Protein AF-I1CLX2-F1 (afdb_monomer)

Mean predicted aligned error: 8.9 Å

Sequence (118 aa):
MAQIKAAEMKSLGKEVTKYSKRTIKITREHTEECKRLLTAMGIPYLEAPSEAEAQCAELAKEGKVFAAASEDMDTLVFKTPILLRHLTFSGSRIHEIHLDKLLNGLGLDMIQVGLQWR

pLDDT: mean 85.69, std 12.63, range [39.97, 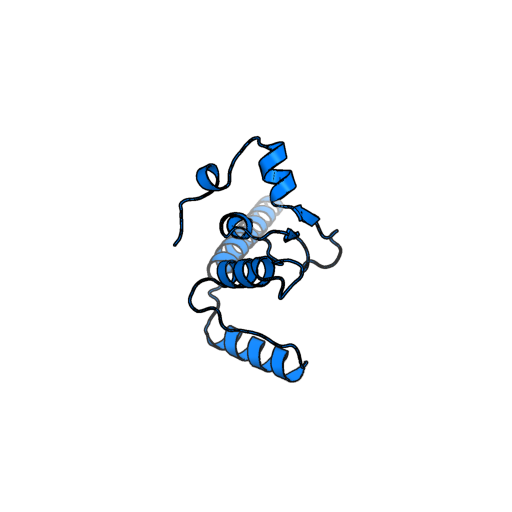97.44]

Solvent-accessible surface area (backbone atoms only — not comparable to full-atom values): 7052 Å² total; per-residue (Å²): 113,73,68,58,54,53,50,50,52,53,50,50,52,51,50,54,52,58,55,52,64,71,65,68,70,91,51,72,65,60,53,54,52,51,53,53,50,34,55,76,72,70,48,89,84,82,84,52,95,73,53,60,50,52,46,38,9,47,38,23,63,72,63,77,38,89,53,27,77,48,85,62,69,64,34,52,63,54,55,18,55,29,39,32,27,46,78,90,44,88,92,52,77,68,44,81,46,46,41,66,62,51,29,64,74,69,74,50,55,67,76,80,73,35,77,88,83,125

Foldseek 3Di:
DVVVVVVVVVVVVVVVVVVVVVVDDDDVVNVVVVVVVCVVVVHDDDDDPPDPLLVQQVCQVVVVDVFDEDQDPCSVLSVRQWYWYPPVPPPDDIDIDGSVCVCVVVVHDSVVVYPPDD

InterPro domains:
  IPR006084 XPG/Rad2 endonuclease [PR00853] (38-55)
  IPR006084 XPG/Rad2 endonuclease [PR00853] (59-79)
  IPR006084 XPG/Rad2 endonuclease [PTHR11081] (13-110)
  IPR006086 XPG-I domain [PF00867] (42-111)
  IPR006086 XPG-I domain [SM00484] (39-108)
  IPR019974 XPG conserved site [PS00842] (42-56)
  IPR029060 PIN-like domain superfamily [SSF88723] (5-106)

Structure (mmCIF, N/CA/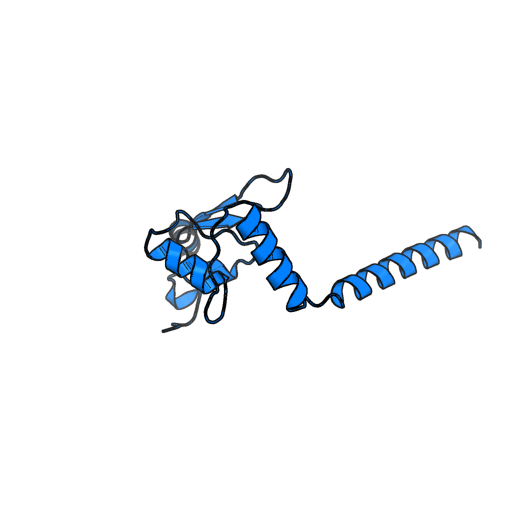C/O backbone):
data_AF-I1CLX2-F1
#
_entry.id   AF-I1CLX2-F1
#
loop_
_atom_site.group_PDB
_atom_site.id
_atom_site.type_symbol
_atom_site.label_atom_id
_atom_site.label_alt_id
_atom_site.label_comp_id
_atom_site.label_asym_id
_atom_site.label_entity_id
_atom_site.label_seq_id
_atom_site.pdbx_PDB_ins_code
_atom_site.Cartn_x
_atom_site.Cartn_y
_atom_site.Cartn_z
_atom_site.occupancy
_atom_site.B_iso_or_equiv
_atom_site.auth_seq_id
_atom_site.auth_comp_id
_atom_site.auth_asym_id
_atom_site.auth_atom_id
_atom_site.pdbx_PDB_model_num
ATOM 1 N N . MET A 1 1 ? 50.959 -8.505 -6.982 1.00 55.53 1 MET A N 1
ATOM 2 C CA . MET A 1 1 ? 50.589 -7.618 -8.113 1.00 55.53 1 MET A CA 1
ATOM 3 C C . MET A 1 1 ? 49.291 -8.044 -8.809 1.00 55.53 1 MET A C 1
ATOM 5 O O . MET A 1 1 ? 48.361 -7.252 -8.820 1.00 55.53 1 MET A O 1
ATOM 9 N N . ALA A 1 2 ? 49.166 -9.270 -9.341 1.00 61.06 2 ALA A N 1
ATOM 10 C CA . ALA A 1 2 ? 47.966 -9.693 -10.090 1.00 61.06 2 ALA A CA 1
ATOM 11 C C . ALA A 1 2 ? 46.667 -9.770 -9.252 1.00 61.06 2 ALA A C 1
ATOM 13 O O . ALA A 1 2 ? 45.610 -9.354 -9.716 1.00 61.06 2 ALA A O 1
ATOM 14 N N . GLN A 1 3 ? 46.740 -10.234 -7.999 1.00 56.97 3 GLN A N 1
ATOM 15 C CA . GLN A 1 3 ? 45.561 -10.339 -7.124 1.00 56.97 3 GLN A CA 1
ATOM 16 C C . GLN A 1 3 ? 45.015 -8.980 -6.650 1.00 56.97 3 GLN A C 1
ATOM 18 O O . GLN A 1 3 ? 43.808 -8.838 -6.484 1.00 56.97 3 GLN A O 1
ATOM 23 N N . ILE A 1 4 ? 45.880 -7.969 -6.497 1.00 64.62 4 ILE A N 1
ATOM 24 C CA . ILE A 1 4 ? 45.478 -6.612 -6.085 1.00 64.62 4 ILE A CA 1
ATOM 25 C C . ILE A 1 4 ? 44.681 -5.940 -7.215 1.00 64.62 4 ILE A C 1
ATOM 27 O O . ILE A 1 4 ? 43.573 -5.467 -6.982 1.00 64.62 4 ILE A O 1
ATOM 31 N N . LYS A 1 5 ? 45.162 -6.042 -8.464 1.00 67.25 5 LYS A N 1
ATOM 32 C CA . LYS A 1 5 ? 44.443 -5.542 -9.650 1.00 67.25 5 LYS A CA 1
ATOM 33 C C . LYS A 1 5 ? 43.085 -6.217 -9.860 1.00 67.25 5 LYS A C 1
ATOM 35 O O . LYS A 1 5 ? 42.119 -5.555 -10.225 1.00 67.25 5 LYS A O 1
ATOM 40 N N 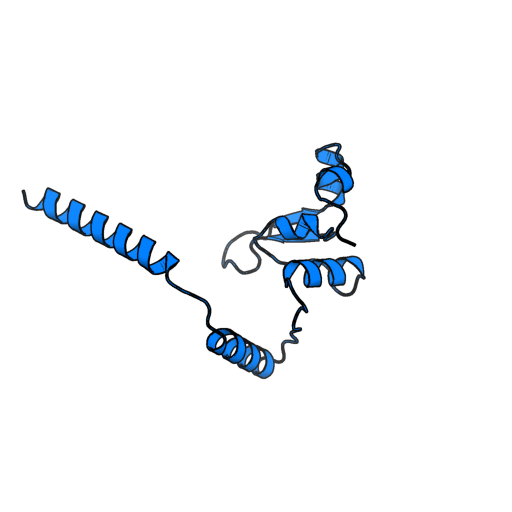. ALA A 1 6 ? 42.984 -7.526 -9.622 1.00 68.44 6 ALA A N 1
ATOM 41 C CA . ALA A 1 6 ? 41.716 -8.247 -9.750 1.00 68.44 6 ALA A CA 1
ATOM 42 C C . ALA A 1 6 ? 40.686 -7.815 -8.687 1.00 68.44 6 ALA A C 1
ATOM 44 O O . ALA A 1 6 ? 39.496 -7.706 -8.988 1.00 68.44 6 ALA A O 1
ATOM 45 N N . ALA A 1 7 ? 41.135 -7.542 -7.457 1.00 69.94 7 ALA A N 1
ATOM 46 C CA . ALA A 1 7 ? 40.279 -7.044 -6.384 1.00 69.94 7 ALA A CA 1
ATOM 47 C C . ALA A 1 7 ? 39.791 -5.610 -6.654 1.00 69.94 7 ALA A C 1
ATOM 49 O O . ALA A 1 7 ? 38.597 -5.341 -6.510 1.00 69.94 7 ALA A O 1
ATOM 50 N N . GLU A 1 8 ? 40.673 -4.724 -7.123 1.00 69.00 8 GLU A N 1
ATOM 51 C CA . GLU A 1 8 ? 40.318 -3.355 -7.526 1.00 69.00 8 GLU A CA 1
ATOM 52 C C . GLU A 1 8 ? 39.325 -3.346 -8.690 1.00 69.00 8 GLU A C 1
ATOM 54 O O . GLU A 1 8 ? 38.310 -2.657 -8.624 1.00 69.00 8 GLU A O 1
ATOM 59 N N . MET A 1 9 ? 39.537 -4.176 -9.715 1.00 68.19 9 MET A N 1
ATOM 60 C CA . MET A 1 9 ? 38.641 -4.247 -10.875 1.00 68.19 9 MET A CA 1
ATOM 61 C C . MET A 1 9 ? 37.256 -4.802 -10.507 1.00 68.19 9 MET A C 1
ATOM 63 O O . MET A 1 9 ? 36.234 -4.334 -11.011 1.00 68.19 9 MET A O 1
ATOM 67 N N . LYS A 1 10 ? 37.196 -5.748 -9.559 1.00 70.12 10 LYS A N 1
ATOM 68 C CA . LYS A 1 10 ? 35.933 -6.256 -9.001 1.00 70.12 10 LYS A CA 1
ATOM 69 C C . LYS A 1 10 ? 35.227 -5.211 -8.131 1.00 70.12 10 LYS A C 1
ATOM 71 O O . LYS A 1 10 ? 33.998 -5.151 -8.142 1.00 70.12 10 LYS A O 1
ATOM 76 N N . SER A 1 11 ? 35.979 -4.397 -7.390 1.00 73.69 11 SER A N 1
ATOM 77 C CA . SER A 1 11 ? 35.439 -3.279 -6.609 1.00 73.69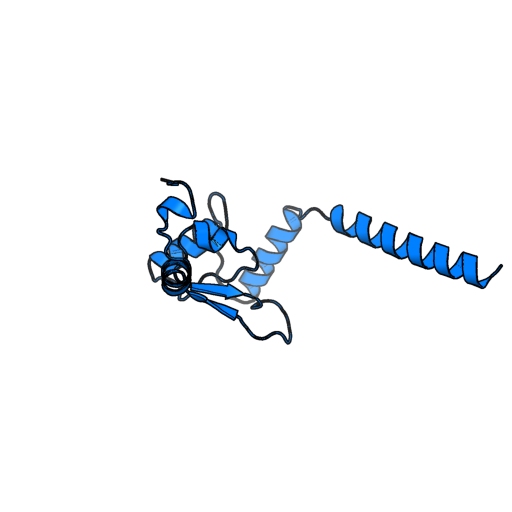 11 SER A CA 1
ATOM 78 C C . SER A 1 11 ? 34.859 -2.198 -7.522 1.00 73.69 11 SER A C 1
ATOM 80 O O . SER A 1 11 ? 33.702 -1.817 -7.361 1.00 73.69 11 SER A O 1
ATOM 82 N N . LEU A 1 12 ? 35.602 -1.804 -8.557 1.00 76.94 12 LEU A N 1
ATOM 83 C CA . LEU A 1 12 ? 35.172 -0.816 -9.543 1.00 76.94 12 LEU A CA 1
ATOM 84 C C . LEU A 1 12 ? 33.925 -1.289 -10.307 1.00 76.94 12 LEU A C 1
ATOM 86 O O . LEU A 1 12 ? 32.973 -0.534 -10.469 1.00 76.94 12 LEU A O 1
ATOM 90 N N . GLY A 1 13 ? 33.864 -2.570 -10.690 1.00 75.25 13 GLY A N 1
ATOM 91 C CA . GLY A 1 13 ? 32.671 -3.161 -11.306 1.00 75.25 13 GLY A CA 1
ATOM 92 C C . GLY A 1 13 ? 31.431 -3.133 -10.400 1.00 75.25 13 GLY A C 1
ATOM 93 O O . GLY A 1 13 ? 30.321 -2.869 -10.871 1.00 75.25 13 GLY A O 1
ATOM 94 N N . LYS A 1 14 ? 31.601 -3.343 -9.086 1.00 74.44 14 LYS A N 1
ATOM 95 C CA . LYS A 1 14 ? 30.510 -3.200 -8.105 1.00 74.44 14 LYS A CA 1
ATOM 96 C C . LYS A 1 14 ? 30.049 -1.751 -7.978 1.00 74.44 14 LYS A C 1
ATOM 98 O O . LYS A 1 14 ? 28.844 -1.514 -7.901 1.00 74.44 14 LYS A O 1
ATOM 103 N N . GLU A 1 15 ? 30.973 -0.796 -7.974 1.00 76.94 15 GLU A N 1
ATOM 104 C CA . GLU A 1 15 ? 30.642 0.628 -7.926 1.00 76.94 15 GLU A CA 1
ATOM 105 C C . GLU A 1 15 ? 29.908 1.079 -9.188 1.00 76.94 15 GLU A C 1
ATOM 107 O O . GLU A 1 15 ? 28.824 1.647 -9.081 1.00 76.94 15 GLU A O 1
ATOM 112 N N . VAL A 1 16 ? 30.403 0.730 -10.377 1.00 78.75 16 VAL A N 1
ATOM 113 C CA . VAL A 1 16 ? 29.736 1.028 -11.656 1.00 78.75 16 VAL A CA 1
ATOM 114 C C . VAL A 1 16 ? 28.321 0.447 -11.689 1.00 78.75 16 VAL A C 1
ATOM 116 O O . VAL A 1 16 ? 27.375 1.146 -12.048 1.00 78.75 16 VAL A O 1
ATOM 119 N N . THR A 1 17 ? 28.137 -0.793 -11.228 1.00 72.88 17 THR A N 1
ATOM 120 C CA . THR A 1 17 ? 26.804 -1.414 -11.137 1.00 72.88 17 THR A CA 1
ATOM 121 C C . THR A 1 17 ? 25.901 -0.676 -10.140 1.00 72.88 17 THR A C 1
ATOM 123 O O . THR A 1 17 ? 24.716 -0.470 -10.401 1.00 72.88 17 THR A O 1
ATOM 126 N N . LYS A 1 18 ? 26.444 -0.245 -8.995 1.00 73.38 18 LYS A N 1
ATOM 127 C CA . LYS A 1 18 ? 25.714 0.521 -7.975 1.00 73.38 18 LYS A CA 1
ATOM 128 C C . LYS A 1 18 ? 25.264 1.883 -8.503 1.00 73.38 18 LYS A C 1
ATOM 130 O O . LYS A 1 18 ? 24.129 2.278 -8.244 1.00 73.38 18 LYS A O 1
ATOM 135 N N . TYR A 1 19 ? 26.121 2.582 -9.244 1.00 72.81 19 TYR A N 1
ATOM 136 C CA . TYR A 1 19 ? 25.773 3.861 -9.862 1.00 72.81 19 TYR A CA 1
ATOM 137 C C . TYR A 1 19 ? 24.783 3.675 -11.014 1.00 72.81 19 TYR A C 1
ATOM 139 O O . TYR A 1 19 ? 23.805 4.411 -11.081 1.00 72.81 19 TYR A O 1
ATOM 147 N N . SER A 1 20 ? 24.949 2.636 -11.835 1.00 71.25 20 SER A N 1
ATOM 148 C CA . SER A 1 20 ? 24.034 2.323 -12.939 1.00 71.25 20 SER A CA 1
ATOM 149 C C . SER A 1 20 ? 22.605 2.038 -12.455 1.00 71.25 20 SER A C 1
ATOM 151 O O . SER A 1 20 ? 21.653 2.574 -13.018 1.00 71.25 20 SER A O 1
ATOM 153 N N . LYS A 1 21 ? 22.434 1.306 -11.343 1.00 71.00 21 LYS A N 1
ATOM 154 C CA . LYS A 1 21 ? 21.109 1.070 -10.734 1.00 71.00 21 LYS A CA 1
ATOM 155 C C . LYS A 1 21 ? 20.395 2.353 -10.298 1.00 71.00 21 LYS A C 1
ATOM 157 O O . LYS A 1 21 ? 19.173 2.397 -10.334 1.00 71.00 21 LYS A O 1
ATOM 162 N N . ARG A 1 22 ? 21.136 3.395 -9.907 1.00 70.62 22 ARG A N 1
ATOM 163 C CA . ARG A 1 22 ? 20.568 4.704 -9.527 1.00 70.62 22 ARG A CA 1
ATOM 164 C C . ARG A 1 22 ? 20.139 5.542 -10.734 1.00 70.62 22 ARG A C 1
ATOM 166 O O . ARG A 1 22 ? 19.427 6.524 -10.563 1.00 70.62 22 ARG A O 1
ATOM 173 N N . THR A 1 23 ? 20.585 5.184 -11.936 1.00 71.06 23 THR A N 1
ATOM 174 C CA . THR A 1 23 ? 20.272 5.902 -13.180 1.00 71.06 23 THR A CA 1
ATOM 175 C C . THR A 1 23 ? 19.006 5.378 -13.857 1.00 71.06 23 THR A C 1
ATOM 177 O O . THR A 1 23 ? 18.471 6.046 -14.740 1.00 71.06 23 THR A O 1
ATOM 180 N N . ILE A 1 24 ? 18.503 4.210 -13.449 1.00 74.56 24 ILE A N 1
ATOM 181 C CA . ILE A 1 24 ? 17.293 3.626 -14.029 1.00 74.56 24 ILE A CA 1
ATOM 182 C C . ILE A 1 24 ? 16.099 4.494 -13.630 1.00 74.56 24 ILE A C 1
ATOM 184 O O . ILE A 1 24 ? 15.667 4.498 -12.480 1.00 74.56 24 ILE A O 1
ATOM 188 N N . LYS A 1 25 ? 15.573 5.243 -14.599 1.00 78.12 25 LYS A N 1
ATOM 189 C CA . LYS A 1 25 ? 14.317 5.977 -14.468 1.00 78.12 25 LYS A CA 1
ATOM 190 C C . LYS A 1 25 ? 13.201 5.128 -15.053 1.00 78.12 25 LYS A C 1
ATOM 192 O O . LYS A 1 25 ? 13.320 4.630 -16.171 1.00 78.12 25 LYS A O 1
ATOM 197 N N . ILE A 1 26 ? 12.115 4.985 -14.307 1.00 82.25 26 ILE A N 1
ATOM 198 C CA . ILE A 1 26 ? 10.894 4.375 -14.826 1.00 82.25 26 ILE A CA 1
ATOM 199 C C . ILE A 1 26 ? 10.318 5.337 -15.870 1.00 82.25 26 ILE A C 1
ATOM 201 O O . ILE A 1 26 ? 10.044 6.499 -15.569 1.00 82.25 26 ILE A O 1
ATOM 205 N N . THR A 1 27 ? 10.206 4.878 -17.115 1.00 90.25 27 THR A N 1
ATOM 206 C CA . THR A 1 27 ? 9.602 5.636 -18.212 1.00 90.25 27 THR A CA 1
ATOM 207 C C . THR A 1 27 ? 8.096 5.395 -18.247 1.00 90.25 27 THR A C 1
ATOM 209 O O . THR A 1 27 ? 7.585 4.432 -17.673 1.00 90.25 27 THR A O 1
ATOM 212 N N . ARG A 1 28 ? 7.367 6.263 -18.957 1.00 90.25 28 ARG A N 1
ATOM 213 C CA . ARG A 1 28 ? 5.922 6.083 -19.171 1.00 90.25 28 ARG A CA 1
ATOM 214 C C . ARG A 1 28 ? 5.613 4.790 -19.929 1.00 90.25 28 ARG A C 1
ATOM 216 O O . ARG A 1 28 ? 4.593 4.171 -19.666 1.00 90.25 28 ARG A O 1
ATOM 223 N N . GLU A 1 29 ? 6.501 4.375 -20.829 1.00 93.62 29 GLU A N 1
ATOM 224 C CA . GLU A 1 29 ? 6.364 3.142 -21.609 1.00 93.62 29 GLU A CA 1
ATOM 225 C C . GLU A 1 29 ? 6.303 1.908 -20.706 1.00 93.62 29 GLU A C 1
ATOM 227 O O . GLU A 1 29 ? 5.383 1.110 -20.859 1.00 93.62 29 GLU A O 1
ATOM 232 N N . HIS A 1 30 ? 7.184 1.807 -19.700 1.00 92.38 30 HIS A N 1
ATOM 233 C CA . HIS A 1 30 ? 7.141 0.704 -18.732 1.00 92.38 30 HIS A CA 1
ATOM 234 C C . HIS A 1 30 ? 5.789 0.630 -18.009 1.00 92.38 30 HIS A C 1
ATOM 236 O O . HIS A 1 30 ? 5.236 -0.452 -17.824 1.00 92.38 30 HIS A O 1
ATOM 242 N N . THR A 1 31 ? 5.231 1.779 -17.617 1.00 91.38 31 THR A N 1
ATOM 243 C CA . THR A 1 31 ? 3.921 1.832 -16.958 1.00 91.38 31 THR A CA 1
ATOM 244 C C . THR A 1 31 ? 2.809 1.332 -17.880 1.00 91.38 31 THR A C 1
ATOM 246 O O . THR A 1 31 ? 1.971 0.538 -17.455 1.00 91.38 31 THR A O 1
ATOM 249 N N . GLU A 1 32 ? 2.803 1.754 -19.145 1.00 95.00 32 GLU A N 1
ATOM 250 C CA . GLU A 1 32 ? 1.793 1.327 -20.120 1.00 95.00 32 GLU A CA 1
ATOM 251 C C . GLU A 1 32 ? 1.913 -0.162 -20.476 1.00 95.00 32 GLU A C 1
ATOM 253 O O . GLU A 1 32 ? 0.902 -0.852 -20.616 1.00 95.00 32 GLU A O 1
ATOM 258 N N . GLU A 1 33 ? 3.130 -0.696 -20.566 1.00 95.81 33 GLU A N 1
ATOM 259 C CA . GLU A 1 33 ? 3.364 -2.131 -20.752 1.00 95.81 33 GLU A CA 1
ATOM 260 C C . GLU A 1 33 ? 2.845 -2.951 -19.566 1.00 95.81 33 GLU A C 1
ATOM 262 O O . GLU A 1 33 ? 2.129 -3.936 -19.768 1.00 95.81 33 GLU A O 1
ATOM 267 N N . CYS A 1 34 ? 3.111 -2.510 -18.332 1.00 94.56 34 CYS A N 1
ATOM 268 C CA . CYS A 1 34 ? 2.569 -3.138 -17.128 1.00 94.56 34 CYS A CA 1
ATOM 269 C C . CYS A 1 34 ? 1.033 -3.122 -17.114 1.00 94.56 34 CYS A C 1
ATOM 271 O O . CYS A 1 34 ? 0.418 -4.148 -16.828 1.00 94.56 34 CYS A O 1
ATOM 273 N N . LYS A 1 35 ? 0.391 -2.004 -17.478 1.00 95.31 35 LYS A N 1
ATOM 274 C CA . LYS A 1 35 ? -1.080 -1.919 -17.574 1.00 95.31 35 LYS A CA 1
ATOM 275 C C . LYS A 1 35 ? -1.651 -2.892 -18.606 1.00 95.31 35 LYS A C 1
ATOM 277 O O . LYS A 1 35 ? -2.644 -3.570 -18.332 1.00 95.31 35 LYS A O 1
ATOM 282 N N . ARG A 1 36 ? -1.018 -3.007 -19.780 1.00 96.75 36 ARG A N 1
ATOM 283 C CA . ARG A 1 36 ? -1.419 -3.982 -20.811 1.00 96.75 36 ARG A CA 1
ATOM 284 C C . ARG A 1 36 ? -1.296 -5.414 -20.304 1.00 96.75 36 ARG A C 1
ATOM 286 O O . ARG A 1 36 ? -2.211 -6.205 -20.520 1.00 96.75 36 ARG A O 1
ATOM 293 N N . LEU A 1 37 ? -0.207 -5.733 -19.606 1.00 97.19 37 LEU A N 1
ATOM 294 C CA . LEU A 1 37 ? -0.004 -7.049 -19.005 1.00 97.19 37 LEU A CA 1
ATOM 295 C C . LEU A 1 37 ? -1.084 -7.362 -17.961 1.00 97.19 37 LEU A C 1
ATOM 297 O O . LEU A 1 37 ? -1.709 -8.417 -18.037 1.00 97.19 37 LEU A O 1
ATOM 301 N N . LEU A 1 38 ? -1.353 -6.438 -17.036 1.00 96.62 38 LEU A N 1
ATOM 302 C CA . LEU A 1 38 ? -2.399 -6.601 -16.019 1.00 96.62 38 LEU A CA 1
ATOM 303 C C . LEU A 1 38 ? -3.779 -6.808 -16.655 1.00 96.62 38 LEU A C 1
ATOM 305 O O . LEU A 1 38 ? -4.513 -7.708 -16.249 1.00 96.62 38 LEU A O 1
ATOM 309 N N . THR A 1 39 ? -4.085 -6.050 -17.712 1.00 96.75 39 THR A N 1
ATOM 310 C CA . THR A 1 39 ? -5.321 -6.210 -18.495 1.00 96.75 39 THR A CA 1
ATOM 311 C C . THR A 1 39 ? -5.414 -7.605 -19.112 1.00 96.75 39 THR A C 1
ATOM 313 O O . THR A 1 39 ? -6.449 -8.258 -19.001 1.00 96.75 39 THR A 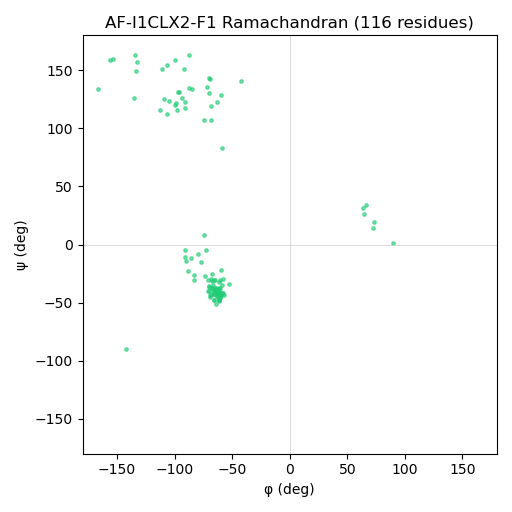O 1
ATOM 316 N N . ALA A 1 40 ? -4.332 -8.096 -19.724 1.00 97.44 40 ALA A N 1
ATOM 317 C CA . ALA A 1 40 ? -4.287 -9.432 -20.318 1.00 97.44 40 ALA A CA 1
ATOM 318 C C . ALA A 1 40 ? -4.427 -10.556 -19.274 1.00 97.44 40 ALA A C 1
ATOM 320 O O . ALA A 1 40 ? -4.985 -11.608 -19.575 1.00 97.44 40 ALA A O 1
ATOM 321 N N . MET A 1 41 ? -3.956 -10.327 -18.044 1.00 97.31 41 MET A N 1
ATOM 322 C CA . MET A 1 41 ? -4.114 -11.248 -16.912 1.00 97.31 41 MET A CA 1
ATOM 323 C C . MET A 1 41 ? -5.496 -11.161 -16.241 1.00 97.31 41 MET A C 1
ATOM 325 O O . MET A 1 41 ? -5.791 -11.975 -15.367 1.00 97.31 41 MET A O 1
ATOM 329 N N . GLY A 1 42 ? -6.336 -10.188 -16.613 1.00 96.69 42 GLY A N 1
ATOM 330 C CA . GLY A 1 42 ? -7.637 -9.946 -15.982 1.00 96.69 42 GLY A CA 1
ATOM 331 C C . GLY A 1 42 ? -7.550 -9.328 -14.582 1.00 96.69 42 GLY A C 1
ATOM 332 O O . GLY A 1 42 ? -8.508 -9.418 -13.816 1.00 96.69 42 GLY A O 1
ATOM 333 N N . ILE A 1 43 ? -6.413 -8.718 -14.229 1.00 95.94 43 ILE A N 1
ATOM 334 C CA . ILE A 1 43 ? -6.201 -8.081 -12.926 1.00 95.94 43 ILE A CA 1
ATOM 335 C C . ILE A 1 43 ? -6.621 -6.607 -13.022 1.00 95.94 43 ILE A C 1
ATOM 337 O O . ILE A 1 43 ? -6.068 -5.872 -13.846 1.00 95.94 43 ILE A O 1
ATOM 341 N N . PRO A 1 44 ? -7.569 -6.143 -12.188 1.00 94.88 44 PRO A N 1
ATOM 342 C CA . PRO A 1 44 ? -7.970 -4.746 -12.182 1.00 94.88 44 PRO A CA 1
ATOM 343 C C . PRO A 1 44 ? -6.850 -3.864 -11.624 1.00 94.88 44 PRO A C 1
ATOM 345 O O . PRO A 1 44 ? -6.173 -4.218 -10.659 1.00 94.88 44 PRO A O 1
ATOM 348 N N . TYR A 1 45 ? -6.698 -2.681 -12.206 1.00 94.69 45 TYR A N 1
ATOM 349 C CA . TYR A 1 45 ? -5.824 -1.629 -11.702 1.00 94.69 45 TYR A CA 1
ATOM 350 C C . TYR A 1 45 ? -6.562 -0.292 -11.723 1.00 94.69 45 TYR A C 1
ATOM 352 O O . TYR A 1 45 ? -7.586 -0.133 -12.389 1.00 94.69 45 TYR A O 1
ATOM 360 N N . LEU A 1 46 ? -6.027 0.673 -10.985 1.00 93.81 46 LEU A N 1
ATOM 361 C CA . LEU A 1 46 ? -6.540 2.034 -10.904 1.00 93.81 46 LEU A CA 1
ATOM 362 C C . LEU A 1 46 ? -5.389 3.024 -11.040 1.00 93.81 46 LEU A C 1
ATOM 364 O O . LEU A 1 46 ? -4.260 2.736 -10.644 1.00 93.81 46 LEU A O 1
ATOM 368 N N . GLU A 1 47 ? -5.681 4.189 -11.601 1.00 93.19 47 GLU A N 1
ATOM 369 C CA . GLU A 1 47 ? -4.730 5.292 -11.679 1.00 93.19 47 GLU A CA 1
ATOM 370 C C . GLU A 1 47 ? -5.013 6.263 -10.537 1.00 93.19 47 GLU A C 1
ATOM 372 O O . GLU A 1 47 ? -6.092 6.850 -10.459 1.00 93.19 47 GLU A O 1
ATOM 377 N N . ALA A 1 48 ? -4.053 6.396 -9.622 1.00 93.06 48 ALA A N 1
ATOM 378 C CA . ALA A 1 48 ? -4.148 7.362 -8.541 1.00 93.06 48 ALA A CA 1
ATOM 379 C C . ALA A 1 48 ? -4.007 8.794 -9.097 1.00 93.06 48 ALA A C 1
ATOM 381 O O . ALA A 1 48 ? -3.195 9.017 -9.997 1.00 93.06 48 ALA A O 1
ATOM 382 N N . PRO A 1 49 ? -4.741 9.781 -8.552 1.00 91.19 49 PRO A N 1
ATOM 383 C CA . PRO A 1 49 ? -4.644 11.172 -8.999 1.00 91.19 49 PRO A CA 1
ATOM 384 C C . PRO A 1 49 ? -3.289 11.817 -8.671 1.00 91.19 49 PRO A C 1
ATOM 386 O O . PRO A 1 49 ? -2.884 12.762 -9.343 1.00 91.19 49 PRO A O 1
ATOM 389 N N . SER A 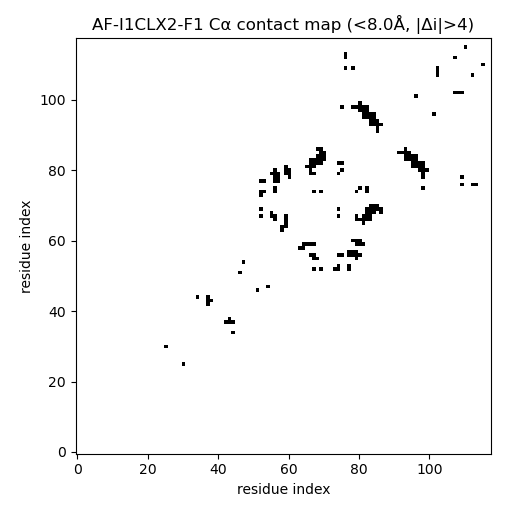1 50 ? -2.598 11.322 -7.638 1.00 91.00 50 SER A N 1
ATOM 390 C CA . SER A 1 50 ? -1.272 11.792 -7.233 1.00 91.00 50 SER A CA 1
ATOM 391 C C . SER A 1 50 ? -0.411 10.615 -6.774 1.00 91.00 50 SER A C 1
ATOM 393 O O . SER A 1 50 ? 0.248 9.978 -7.592 1.00 91.00 50 SER A O 1
ATOM 395 N N . GLU A 1 51 ? -0.453 10.270 -5.486 1.00 91.25 51 GLU A N 1
ATOM 396 C CA . GLU A 1 51 ? 0.370 9.202 -4.920 1.00 91.25 51 GLU A CA 1
ATOM 397 C C . GLU A 1 51 ? -0.410 7.891 -4.823 1.00 91.25 51 GLU A C 1
ATOM 399 O O . GLU A 1 51 ? -1.536 7.846 -4.319 1.00 91.25 51 GLU A O 1
ATOM 404 N N . ALA A 1 52 ? 0.201 6.804 -5.300 1.00 92.56 52 ALA A N 1
ATOM 405 C CA . ALA A 1 52 ? -0.415 5.481 -5.278 1.00 92.56 52 ALA A CA 1
ATOM 406 C C . ALA A 1 52 ? -0.662 4.987 -3.845 1.00 92.56 52 ALA A C 1
ATOM 408 O O . ALA A 1 52 ? -1.706 4.400 -3.568 1.00 92.56 52 ALA A O 1
ATOM 409 N N . GLU A 1 53 ? 0.256 5.272 -2.921 1.00 91.75 53 GLU A N 1
ATOM 410 C CA . GLU A 1 53 ? 0.138 4.853 -1.523 1.00 91.75 53 GLU A CA 1
ATOM 411 C C . GLU A 1 53 ? -1.027 5.518 -0.800 1.00 91.75 53 GLU A C 1
ATOM 413 O O . GLU A 1 53 ? -1.793 4.845 -0.110 1.00 91.75 53 GLU A O 1
ATOM 418 N N . ALA A 1 54 ? -1.208 6.821 -1.023 1.00 92.75 54 ALA A N 1
ATOM 419 C CA . ALA A 1 54 ? -2.338 7.570 -0.494 1.00 92.75 54 ALA A CA 1
ATOM 420 C C . ALA A 1 54 ? -3.668 6.985 -0.989 1.00 92.75 54 ALA A C 1
ATOM 422 O O . ALA A 1 54 ? -4.596 6.785 -0.204 1.00 92.75 54 ALA A O 1
ATOM 423 N N . GLN A 1 55 ? -3.742 6.640 -2.277 1.00 94.88 55 GLN A N 1
ATOM 424 C CA . GLN A 1 55 ? -4.931 6.028 -2.864 1.00 94.88 55 GLN A CA 1
ATOM 425 C C . GLN A 1 55 ? -5.203 4.626 -2.294 1.00 94.88 55 GLN A C 1
ATOM 427 O O . GLN A 1 55 ? -6.350 4.305 -1.982 1.00 94.88 55 GLN A O 1
ATOM 432 N N . CYS A 1 56 ? -4.173 3.793 -2.123 1.00 94.44 56 CYS A N 1
ATOM 433 C CA . CYS A 1 56 ? -4.300 2.473 -1.496 1.00 94.44 56 CYS A CA 1
ATOM 434 C C . CYS A 1 56 ? -4.746 2.573 -0.030 1.00 94.44 56 CYS A C 1
ATOM 436 O O . CYS A 1 56 ? -5.613 1.811 0.401 1.00 94.44 56 CYS A O 1
ATOM 438 N N . ALA A 1 57 ? -4.196 3.529 0.722 1.00 93.94 57 ALA A N 1
ATOM 439 C CA . ALA A 1 57 ? -4.596 3.795 2.097 1.00 93.94 57 ALA A CA 1
ATOM 440 C C . ALA A 1 57 ? -6.062 4.245 2.183 1.00 93.94 57 ALA A C 1
ATOM 442 O O . ALA A 1 57 ? -6.787 3.782 3.061 1.00 93.94 57 ALA A O 1
ATOM 443 N N . GLU A 1 58 ? -6.529 5.099 1.265 1.00 94.25 58 GLU A N 1
ATOM 444 C CA . GLU A 1 58 ? -7.938 5.511 1.201 1.00 94.25 58 GLU A CA 1
ATOM 445 C C . GLU A 1 58 ? -8.875 4.328 0.958 1.00 94.25 58 GLU A C 1
ATOM 447 O O . GLU A 1 58 ? -9.825 4.126 1.710 1.00 94.25 58 GLU A O 1
ATOM 452 N N . LEU A 1 59 ? -8.557 3.473 -0.015 1.00 95.25 59 LEU A N 1
ATOM 453 C CA . LEU A 1 59 ? -9.355 2.276 -0.294 1.00 95.25 59 LEU A CA 1
ATOM 454 C C . LEU A 1 59 ? -9.424 1.323 0.907 1.00 95.25 59 LEU A C 1
ATOM 456 O O . LEU A 1 59 ? -10.468 0.708 1.141 1.00 95.25 59 LEU A O 1
ATOM 460 N N . ALA A 1 60 ? -8.329 1.194 1.662 1.00 95.19 60 ALA A N 1
ATOM 461 C CA . ALA A 1 60 ? -8.289 0.373 2.867 1.00 95.19 60 ALA A CA 1
ATOM 462 C C . ALA A 1 60 ? -9.122 0.991 4.005 1.00 95.19 60 ALA A C 1
ATOM 464 O O . ALA A 1 60 ? -9.855 0.276 4.685 1.00 95.19 60 ALA A O 1
ATOM 465 N N . LYS A 1 61 ? -9.079 2.320 4.184 1.00 93.56 61 LYS A N 1
ATOM 466 C CA . LYS A 1 61 ? -9.919 3.040 5.162 1.00 93.56 61 LYS A CA 1
ATOM 467 C C . LYS A 1 61 ? -11.408 2.935 4.842 1.00 93.56 61 LYS A C 1
ATOM 469 O O . LYS A 1 61 ? -12.211 2.754 5.752 1.00 93.56 61 LYS A O 1
ATOM 474 N N . GLU A 1 62 ? -11.772 3.015 3.565 1.00 95.12 62 GLU A N 1
ATOM 475 C CA . GLU A 1 62 ? -13.154 2.849 3.098 1.00 95.12 62 GLU A CA 1
ATOM 476 C C . GLU A 1 62 ? -13.642 1.387 3.157 1.00 95.12 62 GLU A C 1
ATOM 478 O O . GLU A 1 62 ? -14.804 1.114 2.859 1.00 95.12 62 GLU A O 1
ATOM 483 N N . GLY A 1 63 ? -12.775 0.431 3.513 1.00 93.50 63 GLY A N 1
ATOM 484 C CA . GLY A 1 63 ? -13.117 -0.991 3.599 1.00 93.50 63 GLY A CA 1
ATOM 485 C C . GLY A 1 63 ? -13.321 -1.674 2.243 1.00 93.50 63 GLY A C 1
ATOM 486 O O . GLY A 1 63 ? -13.859 -2.779 2.187 1.00 93.50 63 GLY A O 1
ATOM 487 N N . LYS A 1 64 ? -12.895 -1.041 1.141 1.00 95.75 64 LYS A N 1
ATOM 488 C CA . LYS A 1 64 ? -12.943 -1.631 -0.210 1.00 95.75 64 LYS A CA 1
ATOM 489 C C . LYS A 1 64 ? -11.875 -2.705 -0.407 1.00 95.75 64 LYS A C 1
ATOM 491 O O . LYS A 1 64 ? -12.055 -3.607 -1.221 1.00 95.75 64 LYS A O 1
ATOM 496 N N . VAL A 1 65 ? -10.769 -2.602 0.327 1.00 95.69 65 VAL A N 1
ATOM 497 C CA . VAL A 1 65 ? -9.688 -3.594 0.365 1.00 95.69 65 VAL A CA 1
ATOM 498 C C . VAL A 1 65 ? -9.308 -3.898 1.812 1.00 95.69 65 VAL A C 1
ATOM 500 O O . VAL A 1 65 ? -9.534 -3.085 2.703 1.00 95.69 65 VAL A O 1
ATOM 503 N N . PHE A 1 66 ? -8.716 -5.071 2.046 1.00 95.56 66 PHE A N 1
ATOM 504 C CA . PHE A 1 66 ? -8.297 -5.504 3.383 1.00 95.56 66 PHE A CA 1
ATOM 505 C C . PHE A 1 66 ? -7.109 -4.696 3.934 1.00 95.56 66 PHE A C 1
ATOM 507 O O . PHE A 1 66 ? -7.096 -4.334 5.107 1.00 95.56 66 PHE A O 1
ATOM 514 N N . ALA A 1 67 ? -6.105 -4.433 3.095 1.00 95.50 67 ALA A N 1
ATOM 515 C CA . ALA A 1 67 ? -4.862 -3.778 3.482 1.00 95.50 67 ALA A CA 1
ATOM 516 C C . ALA A 1 67 ? -4.195 -3.110 2.273 1.00 95.50 67 ALA A C 1
ATOM 518 O O . ALA A 1 67 ? -4.434 -3.508 1.129 1.00 95.50 67 ALA A O 1
ATOM 519 N N . ALA A 1 68 ? -3.319 -2.140 2.532 1.00 95.38 68 ALA A N 1
ATOM 520 C CA . ALA A 1 68 ? -2.403 -1.615 1.525 1.00 95.38 68 ALA A CA 1
ATOM 521 C C . ALA A 1 68 ? -1.125 -2.465 1.512 1.00 95.38 68 ALA A C 1
ATOM 523 O O . ALA A 1 68 ? -0.583 -2.776 2.571 1.00 95.38 68 ALA A O 1
ATOM 524 N N . ALA A 1 69 ? -0.638 -2.845 0.332 1.00 94.81 69 ALA A N 1
ATOM 525 C CA . ALA A 1 69 ? 0.622 -3.567 0.186 1.00 94.81 69 ALA A CA 1
ATOM 526 C C . ALA A 1 69 ? 1.687 -2.630 -0.387 1.00 94.81 69 ALA A C 1
ATOM 528 O O . ALA A 1 69 ? 1.580 -2.218 -1.541 1.00 94.81 69 ALA A O 1
ATOM 529 N N . SER A 1 70 ? 2.692 -2.301 0.419 1.00 93.44 70 SER A N 1
ATOM 530 C CA . SER A 1 70 ? 3.836 -1.482 0.015 1.00 93.44 70 SER A CA 1
ATOM 531 C C . SER A 1 70 ? 5.056 -1.823 0.863 1.00 93.44 70 SER A C 1
ATOM 533 O O . SER A 1 70 ? 4.938 -2.390 1.950 1.00 93.44 70 SER A O 1
ATOM 535 N N . GLU A 1 71 ? 6.240 -1.493 0.360 1.00 91.62 71 GLU A N 1
ATOM 536 C CA . GLU A 1 71 ? 7.470 -1.531 1.151 1.00 91.62 71 GLU A CA 1
ATOM 537 C C . GLU A 1 71 ? 7.750 -0.229 1.884 1.00 91.62 71 GLU A C 1
ATOM 539 O O .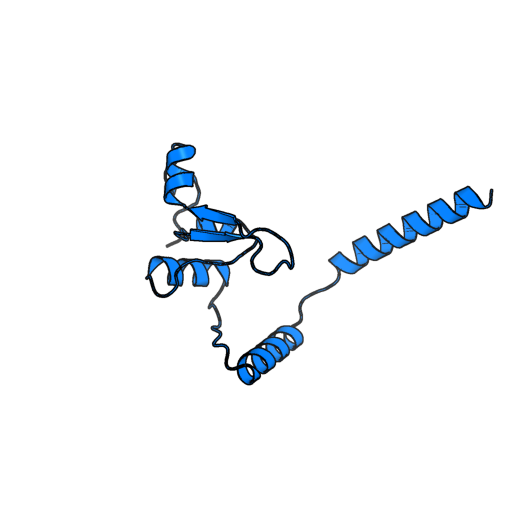 GLU A 1 71 ? 8.472 -0.248 2.889 1.00 91.62 71 GLU A O 1
ATOM 544 N N . ASP A 1 72 ? 7.187 0.871 1.395 1.00 91.12 72 ASP A N 1
ATOM 545 C CA . ASP A 1 72 ? 7.409 2.179 1.970 1.00 91.12 72 ASP A CA 1
ATOM 546 C C . ASP A 1 72 ? 6.435 2.394 3.146 1.00 91.12 72 ASP A C 1
ATOM 548 O O . ASP A 1 72 ? 5.269 1.988 3.149 1.00 91.12 72 ASP A O 1
ATOM 552 N N . MET A 1 73 ? 6.976 2.897 4.260 1.00 88.25 73 MET A N 1
ATOM 553 C CA . MET A 1 73 ? 6.238 3.023 5.527 1.00 88.25 73 MET A CA 1
ATOM 554 C C . MET A 1 73 ? 5.433 4.323 5.622 1.00 88.25 73 MET A C 1
ATOM 556 O O . MET A 1 73 ? 4.597 4.457 6.516 1.00 88.25 73 MET A O 1
ATOM 560 N N . ASP A 1 74 ? 5.662 5.267 4.717 1.00 89.19 74 ASP A N 1
ATOM 561 C CA . ASP A 1 74 ? 4.857 6.475 4.516 1.00 89.19 74 ASP A CA 1
ATOM 562 C C . ASP A 1 74 ? 3.397 6.160 4.171 1.00 89.19 74 ASP A C 1
ATOM 564 O O . ASP A 1 74 ? 2.516 6.936 4.546 1.00 89.19 74 ASP A O 1
ATOM 568 N N . THR A 1 75 ? 3.087 4.965 3.661 1.00 90.38 75 THR A N 1
ATOM 569 C CA . THR A 1 75 ? 1.696 4.493 3.558 1.00 90.38 75 THR A CA 1
ATOM 570 C C . THR A 1 75 ? 0.938 4.577 4.902 1.00 90.38 75 THR A C 1
ATOM 572 O O . THR A 1 75 ? -0.260 4.877 4.933 1.00 90.38 75 THR A O 1
ATOM 575 N N . LEU A 1 76 ? 1.612 4.366 6.046 1.00 91.00 76 LEU A N 1
ATOM 576 C CA . LEU A 1 76 ? 1.008 4.499 7.387 1.00 91.00 76 LEU A CA 1
ATOM 577 C C . LEU A 1 76 ? 0.658 5.949 7.734 1.00 91.00 76 LEU A C 1
ATOM 579 O O . LEU A 1 76 ? -0.320 6.189 8.445 1.00 91.00 76 LEU A O 1
ATOM 583 N N . VAL A 1 77 ? 1.398 6.918 7.195 1.00 89.94 77 VAL A N 1
ATOM 584 C CA . VAL A 1 77 ? 1.132 8.352 7.387 1.00 89.94 77 VAL A CA 1
ATOM 585 C C . VAL A 1 77 ? -0.194 8.747 6.727 1.00 89.94 77 VAL A C 1
ATOM 587 O O . VAL A 1 77 ? -0.937 9.561 7.276 1.00 89.94 77 VAL A O 1
ATOM 590 N N . PHE A 1 78 ? -0.580 8.076 5.635 1.00 90.38 78 PHE A N 1
ATOM 591 C CA . PHE A 1 78 ? -1.902 8.212 5.004 1.00 90.38 78 PHE A CA 1
ATOM 592 C C . PHE A 1 78 ? -3.049 7.524 5.764 1.00 90.38 78 PHE A C 1
ATOM 594 O O . PHE A 1 78 ? -4.191 7.490 5.283 1.00 90.38 78 PHE A O 1
ATOM 601 N N . LYS A 1 79 ? -2.772 7.032 6.979 1.00 91.12 79 LYS A N 1
ATOM 602 C CA . LYS A 1 79 ? -3.715 6.358 7.880 1.00 91.12 79 LYS A CA 1
ATOM 603 C C . LYS A 1 79 ? -4.218 5.016 7.337 1.00 91.12 79 LYS A C 1
ATOM 605 O O . LYS A 1 79 ? -5.367 4.661 7.595 1.00 91.12 79 LYS A O 1
ATOM 610 N N . THR A 1 80 ? -3.395 4.262 6.597 1.00 94.38 80 THR A N 1
ATOM 611 C CA . THR A 1 80 ? -3.785 2.890 6.227 1.00 94.38 80 THR A CA 1
ATOM 612 C C . THR A 1 80 ? -4.005 2.049 7.495 1.00 94.38 80 THR A C 1
ATOM 614 O O . THR A 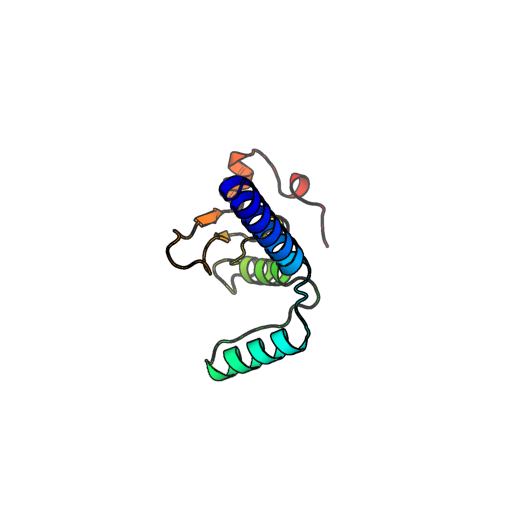1 80 ? -3.124 2.036 8.357 1.00 94.38 80 THR A O 1
ATOM 617 N N . PRO A 1 81 ? -5.142 1.344 7.656 1.00 94.81 81 PRO A N 1
ATOM 618 C CA . PRO A 1 81 ? -5.388 0.531 8.849 1.00 94.81 81 PRO A CA 1
ATOM 619 C C . PRO A 1 81 ? -4.401 -0.635 8.987 1.00 94.81 81 PRO A C 1
ATOM 621 O O . PRO A 1 81 ? -3.947 -0.948 10.090 1.00 94.81 81 PRO A O 1
ATOM 624 N N . ILE A 1 82 ? -4.069 -1.268 7.857 1.00 96.25 82 ILE A N 1
ATOM 625 C CA . ILE A 1 82 ? -3.167 -2.416 7.767 1.00 96.25 82 ILE A CA 1
ATOM 626 C C . ILE A 1 82 ? -2.213 -2.188 6.589 1.00 96.25 82 ILE A C 1
ATOM 628 O O . ILE A 1 82 ? -2.653 -1.937 5.462 1.00 96.25 82 ILE A O 1
ATOM 632 N N . LEU A 1 83 ? -0.908 -2.281 6.853 1.00 95.88 83 LEU A N 1
ATOM 633 C CA . LEU A 1 83 ? 0.155 -2.286 5.846 1.00 95.88 83 LEU A CA 1
ATOM 634 C C . LEU A 1 83 ? 0.769 -3.687 5.758 1.00 95.88 83 LEU A C 1
ATOM 636 O O . LEU A 1 83 ? 1.232 -4.231 6.763 1.00 95.88 83 LEU A O 1
ATOM 640 N N . LEU A 1 84 ? 0.797 -4.252 4.553 1.00 95.56 84 LEU A N 1
ATOM 641 C CA . LEU A 1 84 ? 1.465 -5.513 4.245 1.00 95.56 84 LEU A CA 1
ATOM 642 C C . LEU A 1 84 ? 2.820 -5.241 3.603 1.00 95.56 84 LEU A C 1
ATOM 644 O O . LEU A 1 84 ? 2.889 -4.671 2.514 1.00 95.56 84 LEU A O 1
ATOM 648 N N . ARG A 1 85 ? 3.881 -5.717 4.249 1.00 94.31 85 ARG A N 1
ATOM 649 C CA . ARG A 1 85 ? 5.245 -5.681 3.718 1.00 94.31 85 ARG A CA 1
ATOM 650 C C . ARG A 1 85 ? 5.710 -7.057 3.267 1.00 94.31 85 ARG A C 1
ATOM 652 O O . ARG A 1 85 ? 5.263 -8.083 3.783 1.00 94.31 85 ARG A O 1
ATOM 659 N N . HIS A 1 86 ? 6.651 -7.060 2.336 1.00 91.88 86 HIS A N 1
ATOM 660 C CA . HIS A 1 86 ? 7.238 -8.221 1.678 1.00 91.88 86 HIS A CA 1
ATOM 661 C C . HIS A 1 86 ? 6.263 -9.040 0.829 1.00 91.88 86 HIS A C 1
ATOM 663 O O . HIS A 1 86 ? 6.491 -10.227 0.605 1.00 91.88 86 HIS A O 1
ATOM 669 N N . LEU A 1 87 ? 5.197 -8.420 0.315 1.00 89.69 87 LEU A N 1
ATOM 670 C CA . LEU A 1 87 ? 4.221 -9.127 -0.519 1.00 89.69 87 LEU A CA 1
ATOM 671 C C . LEU A 1 87 ? 4.793 -9.504 -1.897 1.00 89.69 87 LEU A C 1
ATOM 673 O O . LEU A 1 87 ? 4.492 -10.570 -2.423 1.00 89.69 87 LEU A O 1
ATOM 677 N N . THR A 1 88 ? 5.634 -8.647 -2.481 1.00 83.50 88 THR A N 1
ATOM 678 C CA . THR A 1 88 ? 6.218 -8.856 -3.819 1.00 83.50 88 THR A CA 1
ATOM 679 C C . THR A 1 88 ? 7.558 -9.599 -3.783 1.00 83.50 88 THR A C 1
ATOM 681 O O . THR A 1 88 ? 8.105 -9.936 -4.835 1.00 83.50 88 THR A O 1
ATOM 684 N N . PHE A 1 89 ? 8.092 -9.893 -2.591 1.00 83.12 89 PHE A N 1
ATOM 685 C CA . PHE A 1 89 ? 9.357 -10.606 -2.424 1.00 83.12 89 PHE A CA 1
ATOM 686 C C . PHE A 1 89 ? 9.136 -12.113 -2.337 1.00 83.12 89 PHE A C 1
ATOM 688 O O . PHE A 1 89 ? 8.553 -12.634 -1.387 1.00 83.12 89 PHE A O 1
ATOM 695 N N . SER A 1 90 ? 9.687 -12.843 -3.302 1.00 78.25 90 SER A N 1
ATOM 696 C CA . SER A 1 90 ? 9.674 -14.303 -3.283 1.00 78.25 90 SER A CA 1
ATOM 697 C C . SER A 1 90 ? 10.465 -14.848 -2.086 1.00 78.25 90 SER A C 1
ATOM 699 O O . SER A 1 90 ? 11.664 -14.591 -1.971 1.00 78.25 90 SER A O 1
ATOM 701 N N . GLY A 1 91 ? 9.818 -15.649 -1.234 1.00 77.38 91 GLY A N 1
ATOM 702 C CA . GLY A 1 91 ? 10.473 -16.397 -0.151 1.00 77.38 91 GLY A CA 1
ATOM 703 C C . GLY A 1 91 ? 10.592 -15.672 1.195 1.00 77.38 91 GLY A C 1
ATOM 704 O O . GLY A 1 91 ? 11.118 -16.255 2.143 1.00 77.38 91 GLY A O 1
ATOM 705 N N 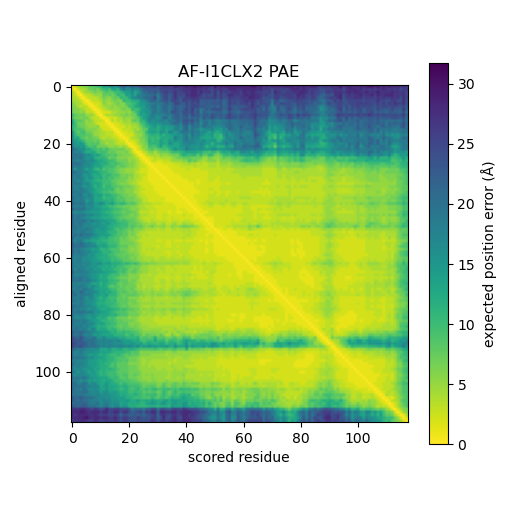. SER A 1 92 ? 10.087 -14.443 1.310 1.00 82.56 92 SER A N 1
ATOM 706 C CA . SER A 1 92 ? 10.019 -13.709 2.579 1.00 82.56 92 SER A CA 1
ATOM 707 C C . SER A 1 92 ? 8.687 -13.950 3.291 1.00 82.56 92 SER A C 1
ATOM 709 O O . SER A 1 92 ? 7.662 -14.194 2.658 1.00 82.56 92 SER A O 1
ATOM 711 N N . ARG A 1 93 ? 8.683 -13.871 4.628 1.00 89.38 93 ARG A N 1
ATOM 712 C CA . ARG A 1 93 ? 7.425 -13.836 5.387 1.00 89.38 93 ARG A CA 1
ATOM 713 C C . ARG A 1 93 ? 6.770 -12.473 5.182 1.00 89.38 93 ARG A C 1
ATOM 715 O O . ARG A 1 93 ? 7.452 -11.453 5.282 1.00 89.38 93 ARG A O 1
ATOM 722 N N . ILE A 1 94 ? 5.464 -12.478 4.932 1.00 92.38 94 ILE A N 1
ATOM 723 C CA . ILE A 1 94 ? 4.664 -11.255 4.858 1.00 92.38 94 ILE A CA 1
ATOM 724 C C . ILE A 1 94 ? 4.561 -10.680 6.268 1.00 92.38 94 ILE A C 1
ATOM 726 O O . ILE A 1 94 ? 4.286 -11.409 7.224 1.00 92.38 94 ILE A O 1
ATOM 730 N N . HIS A 1 95 ? 4.840 -9.388 6.406 1.00 92.81 95 HIS A N 1
ATOM 731 C CA . HIS A 1 95 ? 4.732 -8.684 7.677 1.00 92.81 95 HIS A CA 1
ATOM 732 C C . HIS A 1 95 ? 3.482 -7.815 7.658 1.00 92.81 95 HIS A C 1
ATOM 734 O O . HIS A 1 95 ? 3.343 -6.950 6.797 1.00 92.81 95 HIS A O 1
ATOM 740 N N . GLU A 1 96 ? 2.602 -8.031 8.630 1.00 95.06 96 GLU A N 1
ATOM 741 C CA . GLU A 1 96 ? 1.391 -7.237 8.806 1.00 95.06 96 GLU A CA 1
ATOM 742 C C . GLU A 1 96 ? 1.629 -6.188 9.888 1.00 95.06 96 GLU A C 1
ATOM 744 O O . GLU A 1 96 ? 1.965 -6.512 11.031 1.00 95.06 96 GLU A O 1
ATOM 749 N N . ILE A 1 97 ? 1.468 -4.921 9.526 1.00 94.94 97 ILE A N 1
ATOM 750 C CA . ILE A 1 97 ? 1.609 -3.798 10.445 1.00 94.94 97 ILE A CA 1
ATOM 751 C C . ILE A 1 97 ? 0.234 -3.174 10.619 1.00 94.94 97 ILE A C 1
ATOM 753 O O . ILE A 1 97 ? -0.343 -2.637 9.677 1.00 94.94 97 ILE A O 1
ATOM 757 N N . HIS A 1 98 ? -0.274 -3.248 11.842 1.00 95.94 98 HIS A N 1
ATOM 758 C CA . HIS A 1 98 ? -1.538 -2.638 12.218 1.00 95.94 98 HIS A CA 1
ATOM 759 C C . HIS A 1 98 ? -1.296 -1.248 12.800 1.00 95.94 98 HIS A C 1
ATOM 761 O O . HIS A 1 98 ? -0.522 -1.101 13.753 1.00 95.94 98 HIS A O 1
ATOM 767 N N . LEU A 1 99 ? -1.965 -0.240 12.243 1.00 93.56 99 LEU A N 1
ATOM 768 C CA . LEU A 1 99 ? -1.766 1.148 12.648 1.00 93.56 99 LEU A CA 1
ATOM 769 C C . LEU A 1 99 ? -2.213 1.404 14.095 1.00 93.56 99 LEU A C 1
ATOM 771 O O . LEU A 1 99 ? -1.512 2.083 14.837 1.00 93.56 99 LEU A O 1
ATOM 775 N N . ASP A 1 100 ? -3.327 0.817 14.531 1.00 93.75 100 ASP A N 1
ATOM 776 C CA . ASP A 1 100 ? -3.837 0.944 15.903 1.00 93.75 100 ASP A CA 1
ATOM 777 C C . ASP A 1 100 ? -2.843 0.393 16.937 1.00 93.75 100 ASP A C 1
ATOM 779 O O . ASP A 1 100 ? -2.525 1.058 17.923 1.00 93.75 100 ASP A O 1
ATOM 783 N N . LYS A 1 101 ? -2.290 -0.799 16.692 1.00 95.25 101 LYS A N 1
ATOM 784 C CA . LYS A 1 101 ? -1.285 -1.414 17.569 1.00 95.25 101 LYS A CA 1
ATOM 785 C C . LYS A 1 101 ? 0.005 -0.601 17.592 1.00 95.25 101 LYS A C 1
ATOM 787 O O . LYS A 1 101 ? 0.620 -0.487 18.649 1.00 95.25 101 LYS A O 1
ATOM 792 N N . LEU A 1 102 ? 0.402 -0.040 16.449 1.00 92.50 102 LEU A N 1
ATOM 793 C CA . LEU A 1 102 ? 1.585 0.810 16.341 1.00 92.50 102 LEU A CA 1
ATOM 794 C C . LEU A 1 102 ? 1.426 2.088 17.175 1.00 92.50 102 LEU A C 1
ATOM 796 O O . LEU A 1 102 ? 2.292 2.391 17.993 1.00 92.50 102 LEU A O 1
ATOM 800 N N . LEU A 1 103 ? 0.313 2.803 17.007 1.00 92.50 103 LEU A N 1
ATOM 801 C CA . LEU A 1 103 ? 0.014 4.030 17.750 1.00 92.50 103 LEU A CA 1
ATOM 802 C C . LEU A 1 103 ? -0.080 3.773 19.254 1.00 92.50 103 LEU A C 1
ATOM 804 O O . LEU A 1 103 ? 0.583 4.451 20.038 1.00 92.50 103 LEU A O 1
ATOM 808 N N . ASN A 1 104 ? -0.817 2.733 19.651 1.00 94.06 104 ASN A N 1
ATOM 809 C CA . ASN A 1 104 ? -0.942 2.335 21.053 1.00 94.06 104 ASN A CA 1
ATOM 810 C C . ASN A 1 104 ? 0.408 1.923 21.656 1.00 94.06 104 ASN A C 1
ATOM 812 O O . ASN A 1 104 ? 0.710 2.283 22.791 1.00 94.06 104 ASN A O 1
ATOM 816 N N . GLY A 1 105 ? 1.233 1.192 20.902 1.00 94.06 105 GLY A N 1
ATOM 817 C CA . GLY A 1 105 ? 2.556 0.757 21.346 1.00 94.06 105 GLY A CA 1
ATOM 818 C C . GLY A 1 105 ? 3.553 1.905 21.509 1.00 94.06 105 GLY A C 1
ATOM 819 O O . GLY A 1 105 ? 4.421 1.837 22.376 1.00 94.06 105 GLY A O 1
ATOM 820 N N . LEU A 1 106 ? 3.419 2.964 20.707 1.00 91.62 106 LEU A N 1
ATOM 821 C CA . LEU A 1 106 ? 4.256 4.164 20.792 1.00 91.62 106 LEU A CA 1
ATOM 822 C C . LEU A 1 106 ? 3.679 5.242 21.721 1.00 91.62 106 LEU A C 1
ATOM 824 O O . LEU A 1 106 ? 4.380 6.202 22.034 1.00 91.62 106 LEU A O 1
ATOM 828 N N . GLY A 1 107 ? 2.425 5.102 22.163 1.00 91.50 107 GLY A N 1
ATOM 829 C CA . GLY A 1 107 ? 1.719 6.136 22.922 1.00 91.50 107 GLY A CA 1
ATOM 830 C C . GLY A 1 107 ? 1.510 7.420 22.114 1.00 91.50 107 GLY A C 1
ATOM 831 O O . GLY A 1 107 ? 1.544 8.509 22.684 1.00 91.50 107 GLY A O 1
ATOM 832 N N . LEU A 1 108 ? 1.352 7.291 20.794 1.00 89.19 108 LEU A N 1
ATOM 833 C CA . LEU A 1 108 ? 1.193 8.409 19.867 1.00 89.19 108 LEU A CA 1
ATOM 834 C C . LEU A 1 108 ? -0.219 8.445 19.291 1.00 89.19 108 LEU A C 1
ATOM 836 O O . LEU A 1 108 ? -0.849 7.410 19.094 1.00 89.19 108 LEU A O 1
ATOM 840 N N . ASP A 1 109 ? -0.677 9.643 18.953 1.00 87.31 109 ASP A N 1
ATOM 841 C CA . ASP A 1 109 ? -1.856 9.858 18.118 1.00 87.31 109 ASP A CA 1
ATOM 842 C C . ASP A 1 109 ? -1.447 10.173 16.670 1.00 87.31 109 ASP A C 1
ATOM 844 O O . ASP A 1 109 ? -0.336 10.646 16.406 1.00 87.31 109 ASP A O 1
ATOM 848 N N . MET A 1 110 ? -2.352 9.971 15.708 1.00 85.06 110 MET A N 1
ATOM 849 C CA . MET A 1 110 ? -2.065 10.238 14.293 1.00 85.06 110 MET A CA 1
ATOM 850 C C . MET A 1 110 ? -1.656 11.685 14.028 1.00 85.06 110 MET A C 1
ATOM 852 O O . MET A 1 110 ? -0.861 11.926 13.124 1.00 85.06 110 MET A O 1
ATOM 856 N N . ILE A 1 111 ? -2.142 12.638 14.828 1.00 81.50 111 ILE A N 1
ATOM 857 C CA . ILE A 1 111 ? -1.743 14.050 14.737 1.00 81.50 111 ILE A CA 1
ATOM 858 C C . ILE A 1 111 ? -0.227 14.215 14.935 1.00 81.50 111 ILE A C 1
ATOM 860 O O . ILE A 1 111 ? 0.387 15.076 14.309 1.00 81.50 111 ILE A O 1
ATOM 864 N N . GLN A 1 112 ? 0.383 13.390 15.787 1.00 77.88 112 GLN A N 1
ATOM 865 C CA . GLN A 1 112 ? 1.811 13.452 16.107 1.00 77.88 112 GLN A CA 1
ATOM 866 C C . GLN A 1 112 ? 2.673 12.719 15.071 1.00 77.88 112 GLN A C 1
ATOM 868 O O . GLN A 1 112 ? 3.842 13.059 14.904 1.00 77.88 112 GLN A O 1
ATOM 873 N N . VAL A 1 113 ? 2.107 11.724 14.380 1.00 75.81 113 VAL A N 1
ATOM 874 C CA . VAL A 1 113 ? 2.811 10.903 13.380 1.00 75.81 113 VAL A CA 1
ATOM 875 C C . VAL A 1 113 ? 2.856 11.580 12.008 1.00 75.81 113 VAL A C 1
ATOM 877 O O . VAL A 1 113 ? 3.820 11.393 11.268 1.00 75.81 113 VAL A O 1
ATOM 880 N N . GLY A 1 114 ? 1.860 12.395 11.659 1.00 63.59 114 GLY A N 1
ATOM 881 C CA . GLY A 1 114 ? 1.843 13.059 10.360 1.00 63.59 114 GLY A CA 1
ATOM 882 C C . GLY A 1 114 ? 0.820 14.179 10.253 1.00 63.59 114 GLY A C 1
ATOM 883 O O . GLY A 1 114 ? -0.337 14.029 10.635 1.00 63.59 114 GLY A O 1
ATOM 884 N N . LEU A 1 115 ? 1.281 15.304 9.702 1.00 51.44 115 LEU A N 1
ATOM 885 C CA . LEU A 1 115 ? 0.533 16.526 9.400 1.00 51.44 115 LEU A CA 1
ATOM 886 C C . LEU A 1 115 ? -0.850 16.237 8.784 1.00 51.44 115 LEU A C 1
ATOM 888 O O . LEU A 1 115 ? -0.998 15.344 7.953 1.00 51.44 115 LEU A O 1
ATOM 892 N N . GLN A 1 116 ? -1.854 17.023 9.194 1.00 44.16 116 GLN A N 1
ATOM 893 C CA . GLN A 1 116 ? -3.230 17.005 8.684 1.00 44.16 116 GLN A CA 1
ATOM 894 C C . GLN A 1 116 ? -3.273 17.284 7.169 1.00 44.16 116 GLN A C 1
ATOM 896 O O . GLN A 1 116 ? -3.523 18.410 6.750 1.00 44.16 116 GLN A O 1
ATOM 901 N N . TRP A 1 117 ? -3.058 16.271 6.336 1.00 50.41 117 TRP A N 1
ATOM 902 C CA . TRP A 1 117 ? -3.414 16.346 4.923 1.00 50.41 117 TRP A CA 1
ATOM 903 C C . TRP A 1 117 ? -4.935 16.213 4.815 1.00 50.41 117 TRP A C 1
ATOM 905 O O . TRP A 1 117 ? -5.512 15.163 5.111 1.00 50.41 117 TRP A O 1
ATOM 915 N N . ARG A 1 118 ? -5.561 17.351 4.515 1.00 39.97 118 ARG A N 1
ATOM 916 C CA . ARG A 1 118 ? -6.959 17.523 4.127 1.00 39.97 118 ARG A CA 1
ATOM 917 C C . ARG A 1 118 ? -7.032 17.679 2.617 1.00 39.97 118 ARG A C 1
ATOM 919 O O . ARG A 1 118 ? -6.082 18.280 2.068 1.00 39.97 118 ARG A O 1
#

Organism: Rhizopus delemar (strain RA 99-880 / ATCC MYA-4621 / FGSC 9543 / NRRL 43880) (NCBI:txid246409)

Radius of gyration: 20.25 Å; Cα contacts (8 Å, |Δi|>4): 106; chains: 1; bounding box: 64×34×44 Å

Secondary structure (DSSP, 8-state):
-HHHHHHHHHHHHHHHHHHHHHH-PPPHHHHHHHHHHHHHTT------SS-HHHHHHHHHHTTSSS-EE-S-GGGGTTT-SEEEESSSSTTPPPEEEEHHHHHHHHT--HHHHS----

Nearest PDB structures (foldseek):
  1a77-assembly1_A  TM=8.427E-01  e=4.078E-08  Methanocaldococcus jannaschii
  6tus-assembly1_A  TM=9.292E-01  e=2.858E-05  Homo sapiens
  6tux-assembly2_B  TM=7.545E-01  e=1.465E-05  Homo sapiens
  6vbh-assembly1_A  TM=7.298E-01  e=2.046E-05  Homo sapiens
  6tur-assembly2_BBB  TM=8.240E-01  e=7.792E-05  Homo sapiens